Protein AF-T1CLV5-F1 (afdb_monomer_lite)

Foldseek 3Di:
DLVVVCVVVVHDSVVSVQLVVLCVVPNPVSPDDDPPPPDPDPDDPVLLVLLVVVQPDQQPPPDRFDDLVSSCVVVVHDSVVSVVSCVVVVHDRDDPDPPPDDPDPCPVVVVCVVVVCVVDPPPPDDDDDDDDDPPVNPPDDDDDDDDDDD

Organism: NCBI:txid410659

InterPro domains:
  IPR009057 Homedomain-like superfamily [SSF46689] (2-90)

Radius of gyration: 30.86 Å; chains: 1; bounding box: 59×52×76 Å

Sequence (150 aa):
MIRDIASELHTRPNTVIQWRDRYLRNGLKGLYDEPRSGKPKKYPADLKIRIVKLIETDPPAGHAVWNGPLIAHKLGVSDDTIWKILRDEGIQLQRHRSWCVSTDPEFTSKSVDVIGLYMDPPDNAMVISVDEKPWNASSGKTNRLRKNTQ

pLDDT: mean 78.16, std 14.54, range [31.98, 94.38]

Secondary structure (DSSP, 8-state):
-HHHHHHHTTS-HHHHHHHHHHHHHHGGGGGSPP---PPP--S-HHHHHHHHHHHTSPPPTT-SS--HHHHHHHHT--HHHHHHHHHHTT--SS----------TTHHHHHHHHHHHHHSPPTT----------GGG-SS----------

Structure (mmCIF, N/CA/C/O backbone):
data_AF-T1CLV5-F1
#
_entry.id   AF-T1CLV5-F1
#
loop_
_atom_site.group_PDB
_atom_site.id
_atom_site.type_symbol
_atom_site.label_atom_id
_atom_site.label_alt_id
_atom_site.label_comp_id
_atom_site.label_asym_id
_atom_site.label_entity_id
_atom_site.label_seq_id
_atom_site.pdbx_PDB_ins_code
_atom_site.Cartn_x
_atom_site.Cartn_y
_atom_site.Cartn_z
_atom_site.occupancy
_atom_site.B_iso_or_equiv
_atom_site.auth_seq_id
_atom_site.auth_comp_id
_atom_site.auth_asym_id
_atom_site.auth_atom_id
_atom_site.pdbx_PDB_model_num
ATOM 1 N N . MET A 1 1 ? -37.849 26.030 28.171 1.00 80.25 1 MET A N 1
ATOM 2 C CA . MET A 1 1 ? -37.019 26.304 26.976 1.00 80.25 1 MET A CA 1
ATOM 3 C C . MET A 1 1 ? -36.234 25.081 26.492 1.00 80.25 1 MET A C 1
ATOM 5 O O . MET A 1 1 ? -36.581 24.550 25.454 1.00 80.25 1 MET A O 1
ATOM 9 N N . I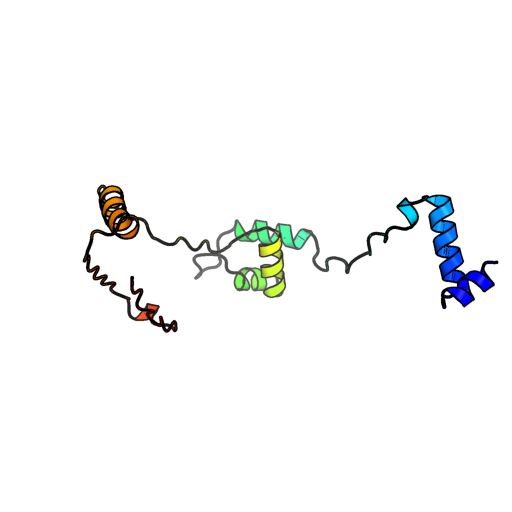LE A 1 2 ? -35.215 24.570 27.211 1.00 86.88 2 ILE A N 1
ATOM 10 C CA . ILE A 1 2 ? -34.419 23.407 26.729 1.00 86.88 2 ILE A CA 1
ATOM 11 C C . ILE A 1 2 ? -35.256 22.120 26.618 1.00 86.88 2 ILE A C 1
ATOM 13 O O . ILE A 1 2 ? -35.089 21.358 25.672 1.00 86.88 2 ILE A O 1
ATOM 17 N N . ARG A 1 3 ? -36.156 21.873 27.581 1.00 87.19 3 ARG A N 1
ATOM 18 C CA . ARG A 1 3 ? -37.058 20.707 27.560 1.00 87.19 3 ARG A CA 1
ATOM 19 C C . ARG A 1 3 ? -38.058 20.765 26.404 1.00 87.19 3 ARG A C 1
ATOM 21 O O . ARG A 1 3 ? -38.329 19.730 25.812 1.00 87.19 3 ARG A O 1
ATOM 28 N N . ASP A 1 4 ? -38.528 21.961 26.063 1.00 91.00 4 ASP A N 1
ATOM 29 C CA . ASP A 1 4 ? -39.491 22.171 24.978 1.00 91.00 4 ASP A CA 1
ATOM 30 C C . ASP A 1 4 ? -38.826 21.897 23.621 1.00 91.00 4 ASP A C 1
ATOM 32 O O . ASP A 1 4 ? -39.327 21.082 22.855 1.00 91.00 4 ASP A O 1
ATOM 36 N N . ILE A 1 5 ? -37.619 22.440 23.398 1.00 88.88 5 ILE A N 1
ATOM 37 C CA . ILE A 1 5 ? -36.793 22.168 22.204 1.00 88.88 5 ILE A CA 1
ATOM 38 C C . ILE A 1 5 ? -36.468 20.672 22.082 1.00 88.88 5 ILE A C 1
ATOM 40 O O . ILE A 1 5 ? -36.496 20.102 20.995 1.00 88.88 5 ILE A O 1
ATOM 44 N N . ALA A 1 6 ? -36.151 20.012 23.200 1.00 90.88 6 ALA A N 1
ATOM 45 C CA . ALA A 1 6 ? -35.871 18.580 23.205 1.00 90.88 6 ALA A CA 1
ATOM 46 C C . ALA A 1 6 ? -37.110 17.744 22.837 1.00 90.88 6 ALA A C 1
ATOM 48 O O . ALA A 1 6 ? -36.981 16.753 22.121 1.00 90.88 6 ALA A O 1
ATOM 49 N N . SER A 1 7 ? -38.294 18.156 23.301 1.00 90.31 7 SER A N 1
ATOM 50 C CA . SER A 1 7 ? -39.567 17.509 22.975 1.00 90.31 7 SER A CA 1
ATOM 51 C C . SER A 1 7 ? -39.949 17.702 21.507 1.00 90.31 7 SER A C 1
ATOM 53 O O . SER A 1 7 ? -40.382 16.745 20.872 1.00 90.31 7 SER A O 1
ATOM 55 N N . GLU A 1 8 ? -39.756 18.907 20.969 1.00 94.38 8 GLU A N 1
ATOM 56 C CA . GLU A 1 8 ? -40.021 19.253 19.566 1.00 94.38 8 GLU A CA 1
ATOM 57 C C . GLU A 1 8 ? -39.095 18.497 18.601 1.00 94.38 8 GLU A C 1
ATOM 59 O O . GLU A 1 8 ? -39.544 17.962 17.593 1.00 94.38 8 GLU A O 1
ATOM 64 N N . LEU A 1 9 ? -37.807 18.381 18.941 1.00 91.00 9 LEU A N 1
ATOM 65 C CA . LEU A 1 9 ? -36.803 17.680 18.131 1.00 91.00 9 LEU A CA 1
ATOM 66 C C . LEU A 1 9 ? -36.697 16.177 18.443 1.00 91.00 9 LEU A C 1
ATOM 68 O O . LEU A 1 9 ? -35.762 15.524 17.978 1.00 91.00 9 LEU A O 1
ATOM 72 N N . HIS A 1 10 ? -37.604 15.634 19.264 1.00 92.12 10 HIS A N 1
ATOM 73 C CA . HIS A 1 10 ? -37.603 14.236 19.715 1.00 92.12 10 HIS A CA 1
ATOM 74 C C . HIS A 1 10 ? -36.226 13.732 20.183 1.00 92.12 10 HIS A C 1
ATOM 76 O O . HIS A 1 10 ? -35.823 12.596 19.924 1.00 92.12 10 HIS A O 1
ATOM 82 N N . THR A 1 11 ? -35.483 14.586 20.884 1.00 91.62 11 THR A N 1
ATOM 83 C CA . THR A 1 11 ? -34.129 14.292 21.354 1.00 91.62 11 THR A CA 1
ATOM 84 C C . THR A 1 11 ? -34.031 14.403 22.868 1.00 91.62 11 THR A C 1
ATOM 86 O O . THR A 1 11 ? -34.958 14.808 23.569 1.00 91.62 11 THR A O 1
ATOM 89 N N . ARG A 1 12 ? -32.881 14.021 23.419 1.00 92.38 12 ARG A N 1
ATOM 90 C CA . ARG A 1 12 ? -32.646 14.112 24.861 1.00 92.38 12 ARG A CA 1
ATOM 91 C C . ARG A 1 12 ? -32.248 15.547 25.227 1.00 92.38 12 ARG A C 1
ATOM 93 O O . ARG A 1 12 ? -31.392 16.118 24.550 1.00 92.38 12 ARG A O 1
ATOM 100 N N . PRO A 1 13 ? -32.745 16.115 26.344 1.00 91.94 13 PRO A N 1
ATOM 101 C CA . PRO A 1 13 ? -32.326 17.443 26.807 1.00 91.94 13 PRO A CA 1
ATOM 102 C C . PRO A 1 13 ? -30.805 17.584 26.947 1.00 91.94 13 PRO A C 1
ATOM 104 O O . PRO A 1 13 ? -30.253 18.643 26.672 1.00 91.94 13 PRO A O 1
ATOM 107 N N . ASN A 1 14 ? -30.119 16.495 27.311 1.00 92.31 14 ASN A N 1
ATOM 108 C CA . ASN A 1 14 ? -28.664 16.470 27.443 1.00 92.31 14 ASN A CA 1
ATOM 109 C C . ASN A 1 14 ? -27.937 16.683 26.102 1.00 92.31 14 ASN A C 1
ATOM 111 O O . ASN A 1 14 ? -26.895 17.327 26.058 1.00 92.31 14 ASN A O 1
ATOM 115 N N . THR A 1 15 ? -28.512 16.196 25.000 1.00 88.81 15 THR A N 1
ATOM 116 C CA . THR A 1 15 ? -27.999 16.433 23.647 1.00 88.81 15 THR A CA 1
ATOM 117 C C . THR A 1 15 ? -28.134 17.913 23.295 1.00 88.81 15 THR A C 1
ATOM 119 O O . THR A 1 15 ? -27.158 18.528 22.882 1.00 88.81 15 THR A O 1
ATOM 122 N N . VAL A 1 16 ? -29.291 18.530 23.557 1.00 91.44 16 VAL A N 1
ATOM 123 C CA . VAL A 1 16 ? -29.501 19.974 23.326 1.00 91.44 16 VAL A CA 1
ATOM 124 C C . VAL A 1 16 ? -28.516 20.825 24.138 1.00 91.44 16 VAL A C 1
ATOM 126 O O . VAL A 1 16 ? -27.948 21.776 23.606 1.00 91.44 16 VAL A O 1
ATOM 129 N N . ILE A 1 17 ? -28.260 20.460 25.400 1.00 92.88 17 ILE A N 1
ATOM 130 C CA . ILE A 1 17 ? -27.255 21.123 26.249 1.00 92.88 17 ILE A CA 1
ATOM 131 C C . ILE A 1 17 ? -25.859 20.988 25.635 1.00 92.88 17 ILE A C 1
ATOM 133 O O . ILE A 1 17 ? -25.169 21.989 25.478 1.00 92.88 17 ILE A O 1
ATOM 137 N N . GLN A 1 18 ? -25.469 19.782 25.215 1.00 89.81 18 GLN A N 1
ATOM 138 C CA . GLN A 1 18 ? -24.168 19.529 24.596 1.00 89.81 18 GLN A CA 1
ATOM 139 C C . GLN A 1 18 ? -23.953 20.363 23.323 1.00 89.81 18 GLN A C 1
ATOM 141 O O . GLN A 1 18 ? -22.888 20.957 23.153 1.00 89.81 18 GLN A O 1
ATOM 146 N N . TRP A 1 19 ? -24.953 20.435 22.440 1.00 91.06 19 TRP A N 1
ATOM 147 C CA . TRP A 1 19 ? -24.885 21.242 21.217 1.00 91.06 19 TRP A CA 1
ATOM 148 C C . TRP A 1 19 ? -24.841 22.740 21.518 1.00 91.06 19 TRP A C 1
ATOM 150 O O . TRP A 1 19 ? -24.046 23.461 20.914 1.00 91.06 19 TRP A O 1
ATOM 160 N N . ARG A 1 20 ? -25.630 23.207 22.493 1.00 91.06 20 ARG A N 1
ATOM 161 C CA . ARG A 1 20 ? -25.604 24.607 22.931 1.00 91.06 20 ARG A CA 1
ATOM 162 C C . ARG A 1 20 ? -24.244 24.983 23.514 1.00 91.06 20 ARG A C 1
ATOM 164 O O . ARG A 1 20 ? -23.697 26.017 23.150 1.00 91.06 20 ARG A O 1
ATOM 171 N N . ASP A 1 21 ? -23.677 24.140 24.370 1.00 91.62 21 ASP A N 1
ATOM 172 C CA . ASP A 1 21 ? -22.373 24.383 24.988 1.00 91.62 21 ASP A CA 1
ATOM 173 C C . ASP A 1 21 ? -21.240 24.341 23.953 1.00 91.62 21 ASP A C 1
ATOM 175 O O . ASP A 1 21 ? -20.326 25.167 24.005 1.00 91.62 21 ASP A O 1
ATOM 179 N N . ARG A 1 22 ? -21.309 23.433 22.968 1.00 91.25 22 ARG A N 1
ATOM 180 C CA . ARG A 1 22 ? -20.375 23.412 21.828 1.00 91.25 22 ARG A CA 1
ATOM 181 C C . ARG A 1 22 ? -20.464 24.684 20.992 1.00 91.25 22 ARG A C 1
ATOM 183 O O . ARG A 1 22 ? -19.426 25.243 20.640 1.00 91.25 22 ARG A O 1
ATOM 190 N N . TYR A 1 23 ? -21.674 25.164 20.714 1.00 91.19 23 TYR A N 1
ATOM 191 C CA . TYR A 1 23 ? -21.884 26.410 19.981 1.00 91.19 23 TYR A CA 1
ATOM 192 C C . TYR A 1 23 ? -21.374 27.629 20.755 1.00 91.19 23 TYR A C 1
ATOM 194 O O . TYR A 1 23 ? -20.688 28.470 20.185 1.00 91.19 23 TYR A O 1
ATOM 202 N N . LEU A 1 24 ? -21.636 27.708 22.062 1.00 93.06 24 LEU A N 1
ATOM 203 C CA . LEU A 1 24 ? -21.163 28.817 22.895 1.00 93.06 24 LEU A CA 1
ATOM 204 C C . LEU A 1 24 ? -19.631 28.879 22.979 1.00 93.06 24 LEU A C 1
ATOM 206 O O . LEU A 1 24 ? -19.075 29.970 23.048 1.00 93.06 24 LEU A O 1
ATOM 210 N N . ARG A 1 25 ? -18.946 27.728 22.959 1.00 91.00 25 ARG A N 1
ATOM 211 C CA . ARG A 1 25 ? -17.475 27.671 23.013 1.00 91.00 25 ARG A CA 1
ATOM 212 C C . ARG A 1 25 ? -16.809 27.912 21.659 1.00 91.00 25 ARG A C 1
ATOM 214 O O . ARG A 1 25 ? -15.826 28.639 21.593 1.00 91.00 25 ARG A O 1
ATOM 221 N N . ASN A 1 26 ? -17.323 27.294 20.595 1.00 89.69 26 ASN A N 1
ATOM 222 C CA . ASN A 1 26 ? -16.624 27.194 19.307 1.00 89.69 26 ASN A CA 1
ATOM 223 C C . ASN A 1 26 ? -17.373 27.883 18.147 1.00 89.69 26 ASN A C 1
ATOM 225 O O . ASN A 1 26 ? -16.921 27.829 16.999 1.00 89.69 26 ASN A O 1
ATOM 229 N N . GLY A 1 27 ? -18.526 28.505 18.409 1.00 89.62 27 GLY A N 1
ATOM 230 C CA . GLY A 1 27 ? -19.397 29.089 17.391 1.00 89.62 27 GLY A CA 1
ATOM 231 C C . GLY A 1 27 ? -19.843 28.053 16.359 1.00 89.62 27 GLY A C 1
ATOM 232 O O . GLY A 1 27 ? -20.040 26.878 16.673 1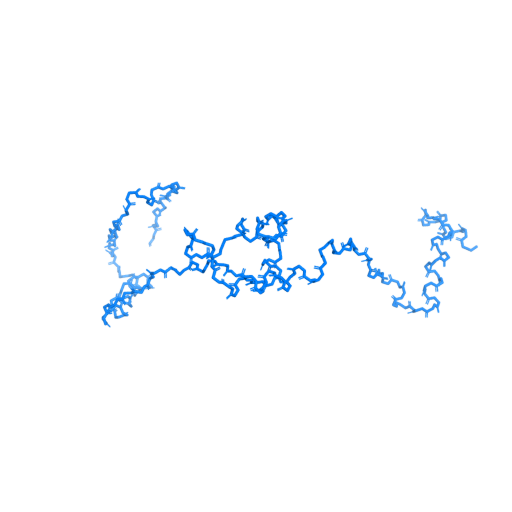.00 89.62 27 GLY A O 1
ATOM 233 N N . LEU A 1 28 ? -19.930 28.470 15.092 1.00 88.69 28 LEU A N 1
ATOM 234 C CA . LEU A 1 28 ? -20.283 27.588 13.972 1.00 88.69 28 LEU A CA 1
ATOM 235 C C . LEU A 1 28 ? -19.348 26.375 13.830 1.00 88.69 28 LEU A C 1
ATOM 237 O O . LEU A 1 28 ? -19.789 25.319 13.384 1.00 88.69 28 LEU A O 1
ATOM 241 N N . LYS A 1 29 ? -18.077 26.479 14.253 1.00 84.12 29 LYS A N 1
ATOM 242 C CA . LYS A 1 29 ? -17.132 25.350 14.198 1.00 84.12 29 LYS A CA 1
ATOM 243 C C . LYS A 1 29 ? -17.553 24.194 15.108 1.00 84.12 29 LYS A C 1
ATOM 245 O O . LYS A 1 29 ? -17.277 23.045 14.789 1.00 84.12 29 LYS A O 1
ATOM 250 N N . GLY A 1 30 ? -18.242 24.492 16.211 1.00 84.31 30 GLY A N 1
ATOM 251 C CA . GLY A 1 30 ? -18.737 23.496 17.162 1.00 84.31 30 GLY A CA 1
ATOM 252 C C . GLY A 1 30 ? -19.937 22.689 16.671 1.00 84.31 30 GLY A C 1
ATOM 253 O O . GLY A 1 30 ? -20.298 21.717 17.333 1.00 84.31 30 GLY A O 1
ATOM 254 N N . LEU A 1 31 ? -20.549 23.079 15.542 1.00 86.38 31 LEU A N 1
ATOM 255 C CA . LEU A 1 31 ? -21.609 22.293 14.914 1.00 86.38 31 LEU A CA 1
ATOM 256 C C . LEU A 1 31 ? -21.089 21.220 13.950 1.00 86.38 31 LEU A C 1
ATOM 258 O O . LEU A 1 31 ? -21.848 20.328 13.577 1.00 86.38 31 LEU A O 1
ATOM 262 N N . TYR A 1 32 ? -19.826 21.299 13.528 1.00 86.62 32 TYR A N 1
ATOM 263 C CA . TYR A 1 32 ? -19.245 20.259 12.688 1.00 86.62 32 TYR A CA 1
ATOM 264 C C . TYR A 1 32 ? -18.919 19.023 13.519 1.00 86.62 32 TYR A C 1
ATOM 266 O O . TYR A 1 32 ? -18.590 19.111 14.704 1.00 86.62 32 TYR A O 1
ATOM 274 N N . ASP A 1 33 ? -19.001 17.863 12.873 1.00 80.81 33 ASP A N 1
ATOM 275 C CA . ASP A 1 33 ? -18.637 16.602 13.500 1.00 80.81 33 ASP A CA 1
ATOM 276 C C . ASP A 1 33 ? -17.146 16.631 13.864 1.00 80.81 33 ASP A C 1
ATOM 278 O O . ASP A 1 33 ? -16.277 16.852 13.017 1.00 80.81 33 ASP A O 1
ATOM 282 N N . GLU A 1 34 ? -16.849 16.423 15.147 1.00 75.81 34 GLU A N 1
ATOM 283 C CA . GLU A 1 34 ? -15.472 16.281 15.606 1.00 75.81 34 GLU A CA 1
ATOM 284 C C . GLU A 1 34 ? -14.840 15.042 14.955 1.00 75.81 34 GLU A C 1
ATOM 286 O O . GLU A 1 34 ? -15.533 14.040 14.722 1.00 75.81 34 GLU A O 1
ATOM 291 N N . PRO A 1 35 ? -13.523 15.071 14.673 1.00 73.75 35 PRO A N 1
ATOM 292 C CA . PRO A 1 35 ? -12.829 13.920 14.123 1.00 73.75 35 PRO A CA 1
ATOM 293 C C . PRO A 1 35 ? -13.039 12.724 15.051 1.00 73.75 35 PRO A C 1
ATOM 295 O O . PRO A 1 35 ? -12.557 12.684 16.184 1.00 73.75 35 PRO A O 1
ATOM 298 N N . ARG A 1 36 ? -13.801 11.740 14.568 1.00 78.12 36 ARG A N 1
ATOM 299 C CA . ARG A 1 36 ? -14.060 10.514 15.315 1.00 78.12 36 ARG A CA 1
ATOM 300 C C . ARG A 1 36 ? -12.729 9.801 15.484 1.00 78.12 36 ARG A C 1
ATOM 302 O O . ARG A 1 36 ? -12.048 9.529 14.496 1.00 78.12 36 ARG A O 1
ATOM 309 N N . SER A 1 37 ? -12.371 9.489 16.727 1.00 68.38 37 SER A N 1
ATOM 310 C CA . SER A 1 37 ? -11.228 8.623 17.003 1.00 68.38 37 SER A CA 1
ATOM 311 C C . SER A 1 37 ? -11.528 7.258 16.386 1.00 68.38 37 SER A C 1
ATOM 313 O O . SER A 1 37 ? -12.324 6.475 16.906 1.00 68.38 37 SER A O 1
ATOM 315 N N . GLY A 1 38 ? -10.994 7.027 15.187 1.00 75.50 38 GLY A N 1
ATOM 316 C CA . GLY A 1 38 ? -11.121 5.756 14.495 1.00 75.50 38 GLY A CA 1
ATOM 317 C C . GLY A 1 38 ? -10.448 4.643 15.295 1.00 75.50 38 GLY A C 1
ATOM 318 O O . GLY A 1 38 ? -9.698 4.887 16.241 1.00 75.50 38 GLY A O 1
ATOM 319 N N . LYS A 1 39 ? -10.685 3.390 14.898 1.00 65.69 39 LYS A N 1
ATOM 320 C CA . LYS A 1 39 ? -10.013 2.241 15.514 1.00 65.69 39 LYS A CA 1
ATOM 321 C C . LYS A 1 39 ? -8.491 2.463 15.463 1.00 65.69 39 LYS A C 1
ATOM 323 O O . LYS A 1 39 ? -7.967 2.634 14.358 1.00 65.69 39 LYS A O 1
ATOM 328 N N . PRO A 1 40 ? -7.780 2.449 16.606 1.00 66.19 40 PRO A N 1
ATOM 329 C CA . PRO A 1 40 ? -6.344 2.689 16.617 1.00 66.19 40 PRO A CA 1
ATOM 330 C C . PRO A 1 40 ? -5.648 1.672 15.711 1.00 66.19 40 PRO A C 1
ATOM 332 O O . PRO A 1 40 ? -6.031 0.494 15.671 1.00 66.19 40 PRO A O 1
ATOM 335 N N . LYS A 1 41 ? -4.645 2.125 14.946 1.00 63.59 41 LYS A N 1
ATOM 336 C CA . LYS A 1 41 ? -3.836 1.229 14.112 1.00 63.59 41 LYS A CA 1
ATOM 337 C C . LYS A 1 41 ? -3.230 0.166 15.030 1.00 63.59 41 LYS A C 1
ATOM 339 O O . LYS A 1 41 ? -2.452 0.480 15.919 1.00 63.59 41 LYS A O 1
ATOM 344 N N . LYS A 1 42 ? -3.623 -1.094 14.818 1.00 64.31 42 LYS A N 1
ATOM 345 C CA . LYS A 1 42 ? -3.184 -2.241 15.630 1.00 64.31 42 LYS A CA 1
ATOM 346 C C . LYS A 1 42 ? -1.704 -2.581 15.457 1.00 64.31 42 LYS A C 1
ATOM 348 O O . LYS A 1 42 ? -1.178 -3.355 16.246 1.00 64.31 42 LYS A O 1
ATOM 353 N N . TYR A 1 43 ? -1.060 -2.064 14.415 1.00 67.00 43 TYR A N 1
ATOM 354 C CA . TYR A 1 43 ? 0.296 -2.456 14.072 1.00 67.00 43 TYR A CA 1
ATOM 355 C C . TYR A 1 43 ? 1.285 -1.437 14.618 1.00 67.00 43 TYR A C 1
ATOM 357 O O . TYR A 1 43 ? 1.128 -0.241 14.347 1.00 67.00 43 TYR A O 1
ATOM 365 N N . PRO A 1 44 ? 2.279 -1.893 15.389 1.00 69.44 44 PRO A N 1
ATOM 366 C CA . PRO A 1 44 ? 3.261 -1.002 15.966 1.00 69.44 44 PRO A CA 1
ATOM 367 C C . PRO A 1 44 ? 4.112 -0.399 14.836 1.00 69.44 44 PRO A C 1
ATOM 369 O O . PRO A 1 44 ? 4.363 -1.029 13.804 1.00 69.44 44 PRO A O 1
ATOM 372 N N . ALA A 1 45 ? 4.470 0.879 14.979 1.00 69.62 45 ALA A N 1
ATOM 373 C CA . ALA A 1 45 ? 5.153 1.643 13.931 1.00 69.62 45 ALA A CA 1
ATOM 374 C C . ALA A 1 45 ? 6.512 1.029 13.537 1.00 69.62 45 ALA A C 1
ATOM 376 O O . ALA A 1 45 ? 6.980 1.209 12.413 1.00 69.62 45 ALA A O 1
ATOM 377 N N . ASP A 1 46 ? 7.112 0.256 14.440 1.00 82.25 46 ASP A N 1
ATOM 378 C CA . ASP A 1 46 ? 8.361 -0.468 14.234 1.00 82.25 46 ASP A CA 1
ATOM 379 C C . ASP A 1 46 ? 8.236 -1.601 13.203 1.00 82.25 46 ASP A C 1
ATOM 381 O O . ASP A 1 46 ? 9.206 -1.901 12.510 1.00 82.25 46 ASP A O 1
ATOM 385 N N . LEU A 1 47 ? 7.052 -2.200 13.045 1.00 82.56 47 LEU A N 1
ATOM 386 C CA . LEU A 1 47 ? 6.817 -3.306 12.116 1.00 82.56 47 LEU A CA 1
ATOM 387 C C . LEU A 1 47 ? 7.069 -2.867 10.669 1.00 82.56 47 LEU A C 1
ATOM 389 O O . LEU A 1 47 ? 7.673 -3.603 9.893 1.00 82.56 47 LEU A O 1
ATOM 393 N N . LYS A 1 48 ? 6.704 -1.626 10.333 1.00 82.31 48 LYS A N 1
ATOM 394 C CA . LYS A 1 48 ? 6.996 -1.029 9.024 1.00 82.31 48 LYS A CA 1
ATOM 395 C C . LYS A 1 48 ? 8.496 -0.946 8.760 1.00 82.31 48 LYS A C 1
ATOM 397 O O . LYS A 1 48 ? 8.966 -1.399 7.722 1.00 82.31 48 LYS A O 1
ATOM 402 N N . ILE A 1 49 ? 9.247 -0.419 9.728 1.00 85.56 49 ILE A N 1
ATOM 403 C CA . ILE A 1 49 ? 10.705 -0.268 9.633 1.00 85.56 49 ILE A CA 1
ATOM 404 C C . ILE A 1 49 ? 11.367 -1.641 9.476 1.00 85.56 49 ILE A C 1
ATOM 406 O O . ILE A 1 49 ? 12.294 -1.792 8.683 1.00 85.56 49 ILE A O 1
ATOM 410 N N . ARG A 1 50 ? 10.874 -2.659 10.193 1.00 87.44 50 ARG A N 1
ATOM 411 C CA . ARG A 1 50 ? 11.361 -4.040 10.066 1.00 87.44 50 ARG A CA 1
ATOM 412 C C . ARG A 1 50 ? 11.093 -4.623 8.679 1.00 87.44 50 ARG A C 1
ATOM 414 O O . ARG A 1 50 ? 11.983 -5.273 8.146 1.00 87.44 50 ARG A O 1
ATOM 421 N N . ILE A 1 51 ? 9.916 -4.382 8.092 1.00 87.62 51 ILE A N 1
ATOM 422 C CA . ILE A 1 51 ? 9.594 -4.835 6.728 1.00 87.62 51 ILE A CA 1
ATOM 423 C C . ILE A 1 51 ? 10.542 -4.194 5.713 1.00 87.62 51 ILE A C 1
ATOM 425 O O . ILE A 1 51 ? 11.129 -4.913 4.912 1.00 87.62 51 ILE A O 1
ATOM 429 N N . VAL A 1 52 ? 10.724 -2.871 5.765 1.00 85.31 52 VAL A N 1
ATOM 430 C CA . VAL A 1 52 ? 11.601 -2.155 4.821 1.00 85.31 52 VAL A CA 1
ATOM 431 C C . VAL A 1 52 ? 13.041 -2.657 4.929 1.00 85.31 52 VAL A C 1
ATOM 433 O O . VAL A 1 52 ? 13.607 -3.081 3.927 1.00 85.31 52 VAL A O 1
ATOM 436 N N . LYS A 1 53 ? 13.588 -2.737 6.151 1.00 87.56 53 LYS A N 1
ATOM 437 C CA . LYS A 1 53 ? 14.930 -3.298 6.383 1.00 87.56 53 LYS A CA 1
ATOM 438 C C . LYS A 1 53 ? 15.063 -4.737 5.894 1.00 87.56 53 LYS A C 1
ATOM 440 O O . LYS A 1 53 ? 16.136 -5.137 5.464 1.00 87.56 53 LYS A O 1
ATOM 445 N N . LEU A 1 54 ? 13.998 -5.533 5.992 1.00 88.88 54 LEU A N 1
ATOM 446 C CA . LEU A 1 54 ? 14.039 -6.922 5.556 1.00 88.88 54 LEU A CA 1
ATOM 447 C C . LEU A 1 54 ? 14.072 -7.038 4.029 1.00 88.88 54 LEU A C 1
ATOM 449 O O . LEU A 1 54 ? 14.813 -7.866 3.509 1.00 88.88 54 LEU A O 1
ATOM 453 N N . ILE A 1 55 ? 13.312 -6.203 3.320 1.00 86.62 55 ILE A N 1
ATOM 454 C CA . ILE A 1 55 ? 13.276 -6.199 1.850 1.00 86.62 55 ILE A CA 1
ATOM 455 C C . ILE A 1 55 ? 14.632 -5.781 1.258 1.00 86.62 55 ILE A C 1
ATOM 457 O O . ILE A 1 55 ? 14.977 -6.242 0.175 1.00 86.62 55 ILE A O 1
ATOM 461 N N . GLU A 1 56 ? 15.410 -4.962 1.971 1.00 85.00 56 GLU A N 1
ATOM 462 C CA . GLU A 1 56 ? 16.773 -4.570 1.578 1.00 85.00 56 GLU A CA 1
ATOM 463 C C . GLU A 1 56 ? 17.818 -5.689 1.741 1.00 85.00 56 GLU A C 1
ATOM 465 O O . GLU A 1 56 ? 18.905 -5.593 1.178 1.00 85.00 56 GLU A O 1
ATOM 470 N N . THR A 1 57 ? 17.519 -6.749 2.501 1.00 86.31 57 THR A N 1
ATOM 471 C CA . THR A 1 57 ? 18.431 -7.897 2.669 1.00 86.31 57 THR A CA 1
ATOM 472 C C . THR A 1 57 ? 18.213 -8.972 1.612 1.00 86.31 57 THR A C 1
ATOM 474 O O . THR A 1 57 ? 17.148 -9.037 1.001 1.00 86.31 57 THR A O 1
ATOM 477 N N . ASP A 1 58 ? 19.183 -9.870 1.437 1.00 83.31 58 ASP A N 1
ATOM 478 C CA . ASP A 1 58 ? 19.024 -10.988 0.509 1.00 83.31 58 ASP A CA 1
ATOM 479 C C . ASP A 1 58 ? 17.909 -11.962 0.946 1.00 83.31 58 ASP A C 1
ATOM 481 O O . ASP A 1 58 ? 17.767 -12.279 2.140 1.00 83.31 58 ASP A O 1
ATOM 485 N N . PRO A 1 59 ? 17.100 -12.454 -0.013 1.00 83.75 59 PRO A N 1
ATOM 486 C CA . PRO A 1 59 ? 16.090 -13.467 0.249 1.00 83.75 59 PRO A CA 1
ATOM 487 C C . PRO A 1 59 ? 16.730 -14.790 0.717 1.00 83.75 59 PRO A C 1
ATOM 489 O O . PRO A 1 59 ? 17.880 -15.092 0.395 1.00 83.75 59 PRO A O 1
ATOM 492 N N . PRO A 1 60 ? 16.003 -15.605 1.503 1.00 83.56 60 PRO A N 1
ATOM 493 C CA . PRO A 1 60 ? 16.510 -16.883 1.992 1.00 83.56 60 PRO A CA 1
ATOM 494 C C . PRO A 1 60 ? 16.809 -17.852 0.839 1.00 83.56 60 PRO A C 1
ATOM 496 O O . PRO A 1 60 ? 16.182 -17.789 -0.221 1.00 83.56 60 PRO A O 1
ATOM 499 N N . ALA A 1 61 ? 17.738 -18.785 1.075 1.00 79.81 61 ALA A N 1
ATOM 500 C CA . ALA A 1 61 ? 18.181 -19.759 0.079 1.00 79.81 61 ALA A CA 1
ATOM 501 C C . ALA A 1 61 ? 16.998 -20.453 -0.627 1.00 79.81 61 ALA A C 1
ATOM 503 O O . ALA A 1 61 ? 16.032 -20.877 0.011 1.00 79.81 61 ALA A O 1
ATOM 504 N N . GLY A 1 62 ? 17.073 -20.542 -1.958 1.00 82.69 62 GLY A N 1
ATOM 505 C CA . GLY A 1 62 ? 16.016 -21.105 -2.805 1.00 82.69 62 GLY A CA 1
ATOM 506 C C . GLY A 1 62 ? 14.978 -20.096 -3.312 1.00 82.69 62 GLY A C 1
ATOM 507 O O . GLY A 1 62 ? 14.106 -20.480 -4.086 1.00 82.69 62 GLY A O 1
ATOM 508 N N . HIS A 1 63 ? 15.076 -18.816 -2.936 1.00 80.88 63 HIS A N 1
ATOM 509 C CA . HIS A 1 63 ? 14.201 -17.756 -3.439 1.00 80.88 63 HIS A CA 1
ATOM 510 C C . HIS A 1 63 ? 15.011 -16.650 -4.116 1.00 80.88 63 HIS A C 1
ATOM 512 O O . HIS A 1 63 ? 15.976 -16.153 -3.551 1.00 80.88 63 HIS A O 1
ATOM 518 N N . ALA A 1 64 ? 14.598 -16.242 -5.319 1.00 81.44 64 ALA A N 1
ATOM 519 C CA . ALA A 1 64 ? 15.257 -15.162 -6.059 1.00 81.44 64 ALA A CA 1
ATOM 520 C C . ALA A 1 64 ? 14.847 -13.757 -5.576 1.00 81.44 64 ALA A C 1
ATOM 522 O O . ALA A 1 64 ? 15.575 -12.796 -5.794 1.00 81.44 64 ALA A O 1
ATOM 523 N N . VAL A 1 65 ? 13.674 -13.629 -4.943 1.00 83.94 65 VAL A N 1
ATOM 524 C CA . VAL A 1 65 ? 13.091 -12.357 -4.488 1.00 83.94 65 VAL A CA 1
ATOM 525 C C . VAL A 1 65 ? 12.240 -12.554 -3.233 1.00 83.94 65 VAL A C 1
ATOM 527 O O . VAL A 1 65 ? 11.728 -13.647 -2.975 1.00 83.94 65 VAL A O 1
ATOM 530 N N . TRP A 1 66 ? 12.049 -11.476 -2.470 1.00 87.19 66 TRP A N 1
ATOM 531 C CA . TRP A 1 66 ? 11.092 -11.443 -1.366 1.00 87.19 66 TRP A CA 1
ATOM 532 C C . TRP A 1 66 ? 9.648 -11.493 -1.867 1.00 87.19 66 TRP A C 1
ATOM 534 O O . TRP A 1 66 ? 9.249 -10.724 -2.737 1.00 87.19 66 TRP A O 1
ATOM 544 N N . ASN A 1 67 ? 8.839 -12.341 -1.234 1.00 87.50 67 ASN A N 1
ATOM 545 C CA . ASN A 1 67 ? 7.393 -12.415 -1.439 1.00 87.50 67 ASN A CA 1
ATOM 546 C C . ASN A 1 67 ? 6.664 -12.120 -0.122 1.00 87.50 67 ASN A C 1
ATOM 548 O O . ASN A 1 67 ? 7.218 -12.336 0.956 1.00 87.50 67 ASN A O 1
ATOM 552 N N . GLY A 1 68 ? 5.401 -11.690 -0.197 1.00 87.00 68 GLY A N 1
ATOM 553 C CA . GLY A 1 68 ? 4.578 -11.387 0.985 1.00 87.00 68 GLY A CA 1
ATOM 554 C C . GLY A 1 68 ? 4.589 -12.490 2.060 1.00 87.00 68 GLY A C 1
ATOM 555 O O . GLY A 1 68 ? 4.935 -12.186 3.201 1.00 87.00 68 GLY A O 1
ATOM 556 N N . PRO A 1 69 ? 4.329 -13.768 1.711 1.00 88.00 69 PRO A N 1
ATOM 557 C CA . PRO A 1 69 ? 4.354 -14.876 2.675 1.00 88.00 69 PRO A CA 1
ATOM 558 C C . PRO A 1 69 ? 5.735 -15.143 3.300 1.00 88.00 69 PRO A C 1
ATOM 560 O O . PRO A 1 69 ? 5.833 -15.533 4.460 1.00 88.00 69 PRO A O 1
ATOM 563 N N . LEU A 1 70 ? 6.829 -14.897 2.569 1.00 88.94 70 LEU A N 1
ATOM 564 C CA . LEU A 1 70 ? 8.193 -15.066 3.098 1.00 88.94 70 LEU A CA 1
ATOM 565 C C . LEU A 1 70 ? 8.512 -14.022 4.167 1.00 88.94 70 LEU A C 1
ATOM 567 O O . LEU A 1 70 ? 9.087 -14.343 5.208 1.00 88.94 70 LEU A O 1
ATOM 571 N N . ILE A 1 71 ? 8.126 -12.771 3.913 1.00 89.50 71 ILE A N 1
ATOM 572 C CA . ILE A 1 71 ? 8.277 -11.668 4.868 1.00 89.50 71 ILE A CA 1
ATOM 573 C C . ILE A 1 71 ? 7.399 -11.946 6.099 1.00 89.50 71 ILE A C 1
ATOM 575 O O . ILE A 1 71 ? 7.855 -11.780 7.230 1.00 89.50 71 ILE A O 1
ATOM 579 N N . ALA A 1 72 ? 6.172 -12.430 5.884 1.00 90.44 72 ALA A N 1
ATOM 580 C CA . ALA A 1 72 ? 5.230 -12.803 6.935 1.00 90.44 72 ALA A CA 1
ATOM 581 C C . ALA A 1 72 ? 5.802 -13.884 7.864 1.00 90.44 72 ALA A C 1
ATOM 583 O O . ALA A 1 72 ? 5.876 -13.682 9.078 1.00 90.44 72 ALA A O 1
ATOM 584 N N . HIS A 1 73 ? 6.310 -14.978 7.288 1.00 89.06 73 HIS A N 1
ATOM 585 C CA . HIS A 1 73 ? 6.931 -16.073 8.031 1.00 89.06 73 HIS A CA 1
ATOM 586 C C . HIS A 1 73 ? 8.168 -15.616 8.814 1.00 89.06 73 HIS A C 1
ATOM 588 O O . HIS A 1 73 ? 8.349 -15.991 9.970 1.00 89.06 73 HIS A O 1
ATOM 594 N N . LYS A 1 74 ? 9.015 -14.766 8.218 1.00 88.19 74 LYS A N 1
ATOM 595 C CA . LYS A 1 74 ? 10.246 -14.292 8.869 1.00 88.19 74 LYS A CA 1
ATOM 596 C C . LYS A 1 74 ? 9.989 -13.292 10.001 1.00 88.19 74 LYS A C 1
ATOM 598 O O . LYS A 1 74 ? 10.783 -13.228 10.934 1.00 88.19 74 LYS A O 1
ATOM 603 N N . LEU A 1 75 ? 8.900 -12.524 9.934 1.00 87.19 75 LEU A N 1
ATOM 604 C CA . LEU A 1 75 ? 8.518 -11.556 10.970 1.00 87.19 75 LEU A CA 1
ATOM 605 C C . LEU A 1 75 ? 7.482 -12.096 11.970 1.00 87.19 75 LEU A C 1
ATOM 607 O O . LEU A 1 75 ? 7.217 -11.426 12.967 1.00 87.19 75 LEU A O 1
ATOM 611 N N . GLY A 1 76 ? 6.899 -13.274 11.727 1.00 87.06 76 GLY A N 1
ATOM 612 C CA . GLY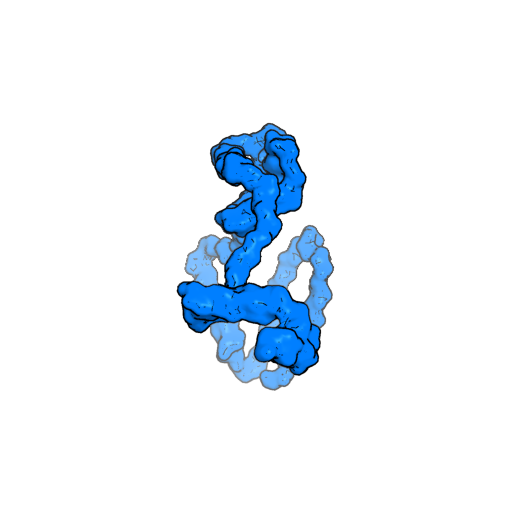 A 1 76 ? 5.852 -13.858 12.573 1.00 87.06 76 GLY A CA 1
ATOM 613 C C . GLY A 1 76 ? 4.526 -13.091 1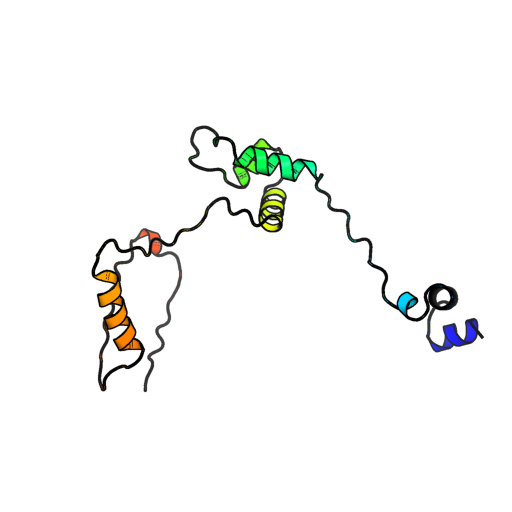2.514 1.00 87.06 76 GLY A C 1
ATOM 614 O O . GLY A 1 76 ? 3.820 -12.986 13.516 1.00 87.06 76 GLY A O 1
ATOM 615 N N . VAL A 1 77 ? 4.202 -12.505 11.360 1.00 87.44 77 VAL A N 1
ATOM 616 C CA . VAL A 1 77 ? 3.022 -11.648 11.154 1.00 87.44 77 VAL A CA 1
ATOM 617 C C . VAL A 1 77 ? 2.114 -12.286 10.105 1.00 87.44 77 VAL A C 1
ATOM 619 O O . VAL A 1 77 ? 2.591 -13.034 9.264 1.00 87.44 77 VAL A O 1
ATOM 622 N N . SER A 1 78 ? 0.809 -11.993 10.119 1.00 89.38 78 SER A N 1
ATOM 623 C CA . SER A 1 78 ? -0.089 -12.478 9.067 1.00 89.38 78 SER A CA 1
ATOM 624 C C . SER A 1 78 ? 0.207 -11.853 7.700 1.00 89.38 78 SER A C 1
ATOM 626 O O . SER A 1 78 ? 0.468 -10.650 7.593 1.00 89.38 78 SER A O 1
ATOM 628 N N . ASP A 1 79 ? 0.064 -12.650 6.643 1.00 89.19 79 ASP A N 1
ATOM 629 C CA . ASP A 1 79 ? 0.232 -12.228 5.250 1.00 89.19 79 ASP A CA 1
ATOM 630 C C . ASP A 1 79 ? -0.628 -11.006 4.907 1.00 89.19 79 ASP A C 1
ATOM 632 O O . ASP A 1 79 ? -0.144 -10.056 4.297 1.00 89.19 79 ASP A O 1
ATOM 636 N N . A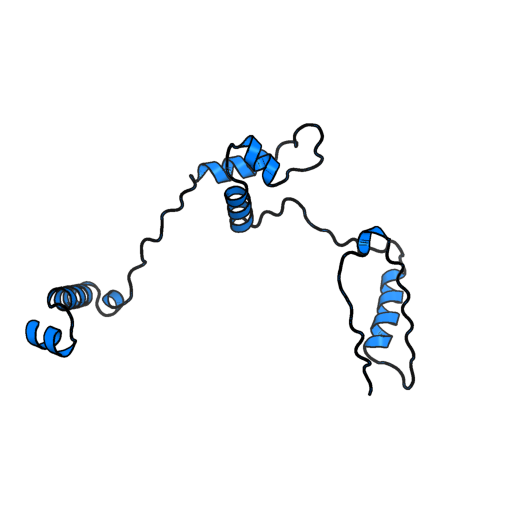SP A 1 80 ? -1.892 -10.984 5.345 1.00 88.75 80 ASP A N 1
ATOM 637 C CA . ASP A 1 80 ? -2.805 -9.860 5.087 1.00 88.75 80 ASP A CA 1
ATOM 638 C C . ASP A 1 80 ? -2.279 -8.542 5.675 1.00 88.75 80 ASP A C 1
ATOM 640 O O . ASP A 1 80 ? -2.347 -7.491 5.036 1.00 88.75 80 ASP A O 1
ATOM 644 N N . THR A 1 81 ? -1.670 -8.604 6.863 1.00 88.12 81 THR A N 1
ATOM 645 C CA . THR A 1 81 ? -1.047 -7.435 7.495 1.00 88.12 81 THR A CA 1
ATOM 646 C C . THR A 1 81 ? 0.122 -6.929 6.658 1.00 88.12 81 THR A C 1
ATOM 648 O O . THR A 1 81 ? 0.251 -5.723 6.450 1.00 88.12 81 THR A O 1
ATOM 651 N N . ILE A 1 82 ? 0.952 -7.839 6.148 1.00 89.69 82 ILE A N 1
ATOM 652 C CA . ILE A 1 82 ? 2.105 -7.509 5.305 1.00 89.69 82 ILE A CA 1
ATOM 653 C C . ILE A 1 82 ? 1.616 -6.851 4.012 1.00 89.69 82 ILE A C 1
ATOM 655 O O . ILE A 1 82 ? 2.046 -5.747 3.687 1.00 89.69 82 ILE A O 1
ATOM 659 N N . TRP A 1 83 ? 0.648 -7.458 3.322 1.00 88.88 83 TRP A N 1
ATOM 660 C CA . TRP A 1 83 ? 0.063 -6.901 2.098 1.00 88.88 83 TRP A CA 1
ATOM 661 C C . TRP A 1 83 ? -0.636 -5.564 2.320 1.00 88.88 83 TRP A C 1
ATOM 663 O O . TRP A 1 83 ? -0.647 -4.713 1.431 1.00 88.88 83 TRP A O 1
ATOM 673 N N . LYS A 1 84 ? -1.252 -5.362 3.485 1.00 87.56 84 LYS A N 1
ATOM 674 C CA . LYS A 1 84 ? -1.849 -4.079 3.850 1.00 87.56 84 LYS A CA 1
ATOM 675 C C . LYS A 1 84 ? -0.782 -3.005 4.039 1.00 87.56 84 LYS A C 1
ATOM 677 O O . LYS A 1 84 ? -0.925 -1.924 3.485 1.00 87.56 84 LYS A O 1
ATOM 682 N N . ILE A 1 85 ? 0.297 -3.311 4.758 1.00 87.50 85 ILE A N 1
ATOM 683 C CA . ILE A 1 85 ? 1.395 -2.362 4.981 1.00 87.50 85 ILE A CA 1
ATOM 684 C C . ILE A 1 85 ? 2.110 -2.030 3.671 1.00 87.50 85 ILE A C 1
ATOM 686 O O . ILE A 1 85 ? 2.347 -0.860 3.399 1.00 87.50 85 ILE A O 1
ATOM 690 N N . LEU A 1 86 ? 2.397 -3.026 2.832 1.00 87.94 86 LEU A N 1
ATOM 691 C CA . LEU A 1 86 ? 3.022 -2.799 1.527 1.00 87.94 86 LEU A CA 1
ATOM 692 C C . LEU A 1 86 ? 2.158 -1.906 0.626 1.00 87.94 86 LEU A C 1
ATOM 694 O O . LEU A 1 86 ? 2.693 -1.032 -0.047 1.00 87.94 86 LEU A O 1
ATOM 698 N N . ARG A 1 87 ? 0.827 -2.077 0.652 1.00 87.06 87 ARG A N 1
ATOM 699 C CA . ARG A 1 87 ? -0.111 -1.198 -0.067 1.00 87.06 87 ARG A CA 1
ATOM 700 C C . ARG A 1 87 ? -0.142 0.219 0.498 1.00 87.06 87 ARG A C 1
ATOM 702 O O . ARG A 1 87 ? -0.120 1.158 -0.289 1.00 87.06 87 ARG A O 1
ATOM 709 N N . ASP A 1 88 ? -0.167 0.366 1.822 1.00 85.31 88 ASP A N 1
ATOM 710 C CA . ASP A 1 88 ? -0.138 1.676 2.487 1.00 85.31 88 ASP A CA 1
ATOM 711 C C . ASP A 1 88 ? 1.152 2.457 2.155 1.00 85.31 88 ASP A C 1
ATOM 713 O O . ASP A 1 88 ? 1.109 3.679 2.053 1.00 85.31 88 ASP A O 1
ATOM 717 N N . GLU A 1 89 ? 2.282 1.764 1.971 1.00 84.00 89 GLU A N 1
ATOM 718 C CA . GLU A 1 89 ? 3.581 2.357 1.601 1.00 84.00 89 GLU A CA 1
ATOM 719 C C . GLU A 1 89 ? 3.813 2.426 0.076 1.00 84.00 89 GLU A C 1
ATOM 721 O O . GLU A 1 89 ? 4.824 2.955 -0.377 1.00 84.00 89 GLU A O 1
ATOM 726 N N . GLY A 1 90 ? 2.907 1.875 -0.740 1.00 84.44 90 GLY A N 1
ATOM 727 C CA . GLY A 1 90 ? 3.059 1.826 -2.199 1.00 84.44 90 GLY A CA 1
ATOM 728 C C . GLY A 1 90 ? 4.202 0.926 -2.699 1.00 84.44 90 GLY A C 1
ATOM 729 O O . GLY A 1 90 ? 4.638 1.064 -3.842 1.00 84.44 90 GLY A O 1
ATOM 730 N N . ILE A 1 91 ? 4.692 -0.003 -1.874 1.00 86.38 91 ILE A N 1
ATOM 731 C CA . ILE A 1 91 ? 5.811 -0.892 -2.210 1.00 86.38 91 ILE A CA 1
ATOM 732 C C . ILE A 1 91 ? 5.298 -2.096 -3.007 1.00 86.38 91 ILE A C 1
ATOM 734 O O . ILE A 1 91 ? 4.469 -2.877 -2.536 1.00 86.38 91 ILE A O 1
ATOM 738 N N . GLN A 1 92 ? 5.842 -2.287 -4.209 1.00 82.50 92 GLN A N 1
ATOM 739 C CA . GLN A 1 92 ? 5.586 -3.454 -5.053 1.00 82.50 92 GLN A CA 1
ATOM 740 C C . GLN A 1 92 ? 6.801 -4.387 -5.030 1.00 82.50 92 GLN A C 1
ATOM 742 O O . GLN A 1 92 ? 7.843 -4.053 -5.586 1.00 82.50 92 GLN A O 1
ATOM 747 N N . LEU A 1 93 ? 6.661 -5.567 -4.414 1.00 82.19 93 LEU A N 1
ATOM 748 C CA . LEU A 1 93 ? 7.740 -6.568 -4.333 1.00 82.19 93 LEU A CA 1
ATOM 749 C C . LEU A 1 93 ? 8.097 -7.168 -5.697 1.00 82.19 93 LEU A C 1
ATOM 751 O O . LEU A 1 93 ? 9.253 -7.472 -5.969 1.00 82.19 93 LEU A O 1
ATOM 755 N N . GLN A 1 94 ? 7.097 -7.327 -6.564 1.00 74.25 94 GLN A N 1
ATOM 756 C CA . GLN A 1 94 ? 7.280 -7.808 -7.925 1.00 74.25 94 GLN A CA 1
ATOM 757 C C . GLN A 1 94 ? 6.709 -6.777 -8.884 1.00 74.25 94 GLN A C 1
ATOM 759 O O . GLN A 1 94 ? 5.494 -6.609 -9.000 1.00 74.25 94 GLN A O 1
ATOM 764 N N . ARG A 1 95 ? 7.596 -6.066 -9.579 1.00 67.94 95 ARG A N 1
ATOM 765 C CA . ARG A 1 95 ? 7.179 -5.177 -10.656 1.00 67.94 95 ARG A CA 1
ATOM 766 C C . ARG A 1 95 ? 6.957 -6.022 -11.901 1.00 67.94 95 ARG A C 1
ATOM 768 O O . ARG A 1 95 ? 7.916 -6.479 -12.517 1.00 67.94 95 ARG A O 1
ATOM 775 N N . HIS A 1 96 ? 5.697 -6.205 -12.279 1.00 63.25 96 HIS A N 1
ATOM 776 C CA . HIS A 1 96 ? 5.353 -6.821 -13.554 1.00 63.25 96 HIS A CA 1
ATOM 777 C C . HIS A 1 96 ? 5.797 -5.867 -14.671 1.00 63.25 96 HIS A C 1
ATOM 779 O O . HIS A 1 96 ? 5.127 -4.879 -14.970 1.00 63.25 96 HIS A O 1
ATOM 785 N N . ARG A 1 97 ? 6.976 -6.105 -15.251 1.00 59.84 97 ARG A N 1
ATOM 786 C CA . ARG A 1 97 ? 7.367 -5.444 -16.496 1.00 59.84 97 ARG A CA 1
ATOM 787 C C . ARG A 1 97 ? 6.706 -6.227 -17.621 1.00 59.84 97 ARG A C 1
ATOM 789 O O . ARG A 1 97 ? 7.052 -7.380 -17.850 1.00 59.84 97 ARG A O 1
ATOM 796 N N . SER A 1 98 ? 5.737 -5.626 -18.301 1.00 61.94 98 SER A N 1
ATOM 797 C CA . SER A 1 98 ? 5.323 -6.118 -19.612 1.00 61.94 98 SER A CA 1
ATOM 798 C C . SER A 1 98 ? 6.520 -5.953 -20.544 1.00 61.94 98 SER A C 1
ATOM 800 O O . SER A 1 98 ? 6.929 -4.828 -20.837 1.00 61.94 98 SER A O 1
ATOM 802 N N . TRP A 1 99 ? 7.126 -7.068 -20.944 1.00 55.00 99 TRP A N 1
ATOM 803 C CA . TRP A 1 99 ? 8.195 -7.091 -21.935 1.00 55.00 99 TRP A CA 1
ATOM 804 C C . TRP A 1 99 ? 7.586 -6.829 -23.317 1.00 55.00 99 TRP A C 1
ATOM 806 O O . TRP A 1 99 ? 7.398 -7.736 -24.114 1.00 55.00 99 TRP A O 1
ATOM 816 N N . CYS A 1 100 ? 7.214 -5.578 -23.578 1.00 58.44 100 CYS A N 1
ATOM 817 C CA . CYS A 1 100 ? 6.870 -5.100 -24.916 1.00 58.44 100 CYS A CA 1
ATOM 818 C C . CYS A 1 100 ? 8.010 -4.214 -25.420 1.00 58.44 100 CYS A C 1
ATOM 820 O O . CYS A 1 100 ? 7.803 -3.061 -25.782 1.00 58.44 100 CYS A O 1
ATOM 822 N N . VAL A 1 101 ? 9.239 -4.728 -25.343 1.00 59.94 101 VAL A N 1
ATOM 823 C CA . VAL A 1 101 ? 10.423 -4.051 -25.869 1.00 59.94 101 VAL A CA 1
ATOM 824 C C . VAL A 1 101 ? 10.941 -4.906 -27.014 1.00 59.94 101 VAL A C 1
ATOM 826 O O . VAL A 1 101 ? 11.501 -5.976 -26.786 1.00 59.94 101 VAL A O 1
ATOM 829 N N . SER A 1 102 ? 10.704 -4.453 -28.244 1.00 68.38 102 SER A N 1
ATOM 830 C CA . SER A 1 102 ? 11.365 -5.016 -29.418 1.00 68.38 102 SER A CA 1
ATOM 831 C C . SER A 1 102 ? 12.774 -4.439 -29.520 1.00 68.38 102 SER A C 1
ATOM 833 O O . SER A 1 102 ? 12.972 -3.243 -29.315 1.00 68.38 102 SER A O 1
ATOM 835 N N . THR A 1 103 ? 13.756 -5.286 -29.819 1.00 73.75 103 THR A N 1
ATOM 836 C CA . THR A 1 103 ? 15.153 -4.878 -30.057 1.00 73.75 103 THR A CA 1
ATOM 837 C C . THR A 1 103 ? 15.385 -4.444 -31.513 1.00 73.75 103 THR A C 1
ATOM 839 O O . THR A 1 103 ? 16.493 -4.048 -31.858 1.00 73.75 103 THR A O 1
ATOM 842 N N . ASP A 1 104 ? 14.359 -4.509 -32.369 1.00 79.12 104 ASP A N 1
ATOM 843 C CA . ASP A 1 104 ? 14.434 -4.081 -33.770 1.00 79.12 104 ASP A CA 1
ATOM 844 C C . ASP A 1 104 ? 14.512 -2.539 -33.866 1.00 79.12 104 ASP A C 1
ATOM 846 O O . ASP A 1 104 ? 13.572 -1.865 -33.429 1.00 79.12 104 ASP A O 1
ATOM 850 N N . PRO A 1 105 ? 15.584 -1.960 -34.449 1.00 79.50 105 PRO A N 1
ATOM 851 C CA . PRO A 1 105 ? 15.695 -0.518 -34.689 1.00 79.50 105 PRO A CA 1
ATOM 852 C C . PRO A 1 105 ? 14.533 0.067 -35.506 1.00 79.50 105 PRO A C 1
ATOM 854 O O . PRO A 1 105 ? 14.210 1.245 -35.357 1.00 79.50 105 PRO A O 1
ATOM 857 N N . GLU A 1 106 ? 13.879 -0.745 -36.341 1.00 83.50 106 GLU A N 1
ATOM 858 C CA . GLU A 1 106 ? 12.737 -0.342 -37.168 1.00 83.50 106 GLU A CA 1
ATOM 859 C C . GLU A 1 106 ? 11.382 -0.532 -36.472 1.00 83.50 106 GLU A C 1
ATOM 861 O O . GLU A 1 106 ? 10.344 -0.217 -37.059 1.00 83.50 106 GLU A O 1
ATOM 866 N N . PHE A 1 107 ? 11.354 -1.038 -35.232 1.00 80.00 107 PHE A N 1
ATOM 867 C CA . PHE A 1 107 ? 10.109 -1.334 -34.521 1.00 80.00 107 PHE A CA 1
ATOM 868 C C . PHE A 1 107 ? 9.191 -0.119 -34.453 1.00 80.00 107 PHE A C 1
ATOM 870 O O . PHE A 1 107 ? 8.003 -0.240 -34.733 1.00 80.00 107 PHE A O 1
ATOM 877 N N . THR A 1 108 ? 9.733 1.055 -34.130 1.00 80.38 108 THR A N 1
ATOM 878 C CA . THR A 1 108 ? 8.954 2.294 -34.041 1.00 80.38 108 THR A CA 1
ATOM 879 C C . THR A 1 108 ? 8.301 2.638 -35.376 1.00 80.38 108 THR A C 1
ATOM 881 O O . THR A 1 108 ? 7.105 2.906 -35.403 1.00 80.38 108 THR A O 1
ATOM 884 N N . SER A 1 109 ? 9.048 2.567 -36.481 1.00 83.50 109 SER A N 1
ATOM 885 C CA . SER A 1 109 ? 8.528 2.873 -37.819 1.00 83.50 109 SER A CA 1
ATOM 886 C C . SER A 1 109 ? 7.417 1.900 -38.220 1.00 83.50 109 SER A C 1
ATOM 888 O O . SER A 1 109 ? 6.311 2.328 -38.535 1.00 83.50 109 SER A O 1
ATOM 890 N N . LYS A 1 110 ? 7.650 0.590 -38.066 1.00 82.56 110 LYS A N 1
ATOM 891 C CA . LYS A 1 110 ? 6.642 -0.449 -38.348 1.00 82.56 110 LYS A CA 1
ATOM 892 C C . LYS A 1 110 ? 5.406 -0.316 -37.453 1.00 82.56 110 LYS A C 1
ATOM 894 O O . LYS A 1 110 ? 4.287 -0.552 -37.897 1.00 82.56 110 LYS A O 1
ATOM 899 N N . SER A 1 111 ? 5.596 0.071 -36.189 1.00 82.75 111 SER A N 1
ATOM 900 C CA . SER A 1 111 ? 4.496 0.312 -35.247 1.00 82.75 111 SER A CA 1
ATOM 901 C C . SER A 1 111 ? 3.618 1.466 -35.709 1.00 82.75 111 SER A C 1
ATOM 903 O O . SER A 1 111 ? 2.397 1.361 -35.644 1.00 82.75 111 SER A O 1
ATOM 905 N N . VAL A 1 112 ? 4.231 2.557 -36.172 1.00 83.31 112 VAL A N 1
ATOM 906 C CA . VAL A 1 112 ? 3.515 3.731 -36.681 1.00 83.31 112 VAL A CA 1
ATOM 907 C C . VAL A 1 112 ? 2.698 3.370 -37.917 1.00 83.31 112 VAL A C 1
ATOM 909 O O . VAL A 1 112 ? 1.537 3.761 -37.977 1.00 83.31 112 VAL A O 1
ATOM 912 N N . ASP A 1 113 ? 3.238 2.566 -38.833 1.00 83.56 113 ASP A N 1
ATOM 913 C CA . ASP A 1 113 ? 2.512 2.123 -40.031 1.00 83.56 113 ASP A CA 1
ATOM 914 C C . ASP A 1 113 ? 1.276 1.279 -39.674 1.00 83.56 113 ASP A C 1
ATOM 916 O O . ASP A 1 113 ? 0.177 1.507 -40.183 1.00 83.56 113 ASP A O 1
ATOM 920 N N . VAL A 1 114 ? 1.425 0.336 -38.735 1.00 82.69 114 VAL A N 1
ATOM 921 C CA . VAL A 1 114 ? 0.310 -0.501 -38.259 1.00 82.69 114 VAL A CA 1
ATOM 922 C C . VAL A 1 114 ? -0.724 0.327 -37.493 1.00 82.69 114 VAL A C 1
ATOM 924 O O . VAL A 1 114 ? -1.922 0.131 -37.685 1.00 82.69 114 VAL A O 1
ATOM 927 N N . ILE A 1 115 ? -0.295 1.259 -36.638 1.00 83.81 115 ILE A N 1
ATOM 928 C CA . ILE A 1 115 ? -1.203 2.161 -35.911 1.00 83.81 115 ILE A CA 1
ATOM 929 C C . ILE A 1 115 ? -1.930 3.088 -36.892 1.00 83.81 115 ILE A C 1
ATOM 931 O O . ILE A 1 115 ? -3.127 3.315 -36.732 1.00 83.81 115 ILE A O 1
ATOM 935 N N . GLY A 1 116 ? -1.239 3.578 -37.923 1.00 81.44 116 GLY A N 1
ATOM 936 C CA . GLY A 1 116 ? -1.808 4.407 -38.984 1.00 81.44 116 GLY A CA 1
ATOM 937 C C . GLY A 1 116 ? -2.987 3.726 -39.672 1.00 81.44 116 GLY A C 1
ATOM 938 O O . GLY A 1 116 ? -4.032 4.347 -39.832 1.00 81.44 116 GLY A O 1
ATOM 939 N N . LEU A 1 117 ? -2.876 2.421 -39.938 1.00 81.75 117 LEU A N 1
ATOM 940 C CA . LEU A 1 117 ? -3.955 1.618 -40.521 1.00 81.75 117 LEU A CA 1
ATOM 941 C C . LEU A 1 117 ? -5.217 1.544 -39.640 1.00 81.75 117 LEU A C 1
ATOM 943 O O . LEU A 1 117 ? -6.316 1.374 -40.159 1.00 81.75 117 LEU A O 1
ATOM 947 N N . TYR A 1 118 ? -5.075 1.660 -38.315 1.00 75.44 118 TYR A N 1
ATOM 948 C CA . TYR A 1 118 ? -6.209 1.705 -37.381 1.00 75.44 118 TYR A CA 1
ATOM 949 C C . TYR A 1 118 ? -6.788 3.113 -37.202 1.00 75.44 118 TYR A C 1
ATOM 951 O O . TYR A 1 118 ? -7.960 3.243 -36.851 1.00 75.44 118 TYR A O 1
ATOM 959 N N . MET A 1 119 ? -5.971 4.150 -37.383 1.00 83.31 119 MET A N 1
ATOM 960 C CA . MET A 1 119 ? -6.366 5.545 -37.168 1.00 83.31 119 MET A CA 1
ATOM 961 C C . MET A 1 119 ? -7.033 6.160 -38.404 1.00 83.31 119 MET A C 1
ATOM 963 O O . MET A 1 119 ? -7.951 6.960 -38.242 1.00 83.31 119 MET A O 1
ATOM 967 N N . ASP A 1 120 ? -6.595 5.779 -39.604 1.00 82.06 120 ASP A N 1
ATOM 968 C CA . ASP A 1 120 ? -7.163 6.202 -40.889 1.00 82.06 120 ASP A CA 1
ATOM 969 C C . ASP A 1 120 ? -7.268 4.985 -41.828 1.00 82.06 120 ASP A C 1
ATOM 971 O O . ASP A 1 120 ? -6.391 4.753 -42.667 1.00 82.06 120 ASP A O 1
ATOM 975 N N . PRO A 1 121 ? -8.274 4.115 -41.621 1.00 76.69 121 PRO A N 1
ATOM 976 C CA . PRO A 1 121 ? -8.411 2.898 -42.405 1.00 76.69 121 PRO A CA 1
ATOM 977 C C . PRO A 1 121 ? -8.817 3.240 -43.850 1.00 76.69 121 PRO A C 1
ATOM 979 O O . PRO A 1 121 ? -9.847 3.882 -44.054 1.00 76.69 121 PRO A O 1
ATOM 982 N N . PRO A 1 122 ? -8.064 2.791 -44.870 1.00 77.75 122 PRO A N 1
ATOM 983 C CA . PRO A 1 122 ? -8.432 3.023 -46.259 1.00 77.75 122 PRO A CA 1
ATOM 984 C C . PRO A 1 122 ? -9.683 2.223 -46.653 1.00 77.75 122 PRO A C 1
ATOM 986 O O . PRO A 1 122 ? -9.944 1.141 -46.114 1.00 77.75 122 PRO A O 1
ATOM 989 N N . ASP A 1 123 ? -10.440 2.733 -47.629 1.00 78.69 123 ASP A N 1
ATOM 990 C CA . ASP A 1 123 ? -11.680 2.105 -48.096 1.00 78.69 123 ASP A CA 1
ATOM 991 C C . ASP A 1 123 ? -11.447 0.641 -48.524 1.00 78.69 123 ASP A C 1
ATOM 993 O O . ASP A 1 123 ? -10.628 0.346 -49.397 1.00 78.69 123 ASP A O 1
ATOM 997 N N . ASN A 1 124 ? -12.215 -0.282 -47.932 1.00 75.69 124 ASN A N 1
ATOM 998 C CA . ASN A 1 124 ? -12.139 -1.742 -48.123 1.00 75.69 124 ASN A CA 1
ATOM 999 C C . ASN A 1 124 ? -10.879 -2.448 -47.567 1.00 75.69 124 ASN A C 1
ATOM 1001 O O . ASN A 1 124 ? -10.523 -3.530 -48.043 1.00 75.69 124 ASN A O 1
ATOM 1005 N N . ALA A 1 125 ? -10.207 -1.901 -46.551 1.00 75.62 125 ALA A N 1
ATOM 1006 C CA . ALA A 1 125 ? -9.079 -2.582 -45.908 1.00 75.62 125 ALA A CA 1
ATOM 1007 C C . ALA A 1 125 ? -9.500 -3.835 -45.107 1.00 75.62 125 ALA A C 1
ATOM 1009 O O . ALA A 1 125 ? -10.393 -3.787 -44.260 1.00 75.62 125 ALA A O 1
ATOM 1010 N N . MET A 1 126 ? -8.801 -4.958 -45.318 1.00 73.56 126 MET A N 1
ATOM 1011 C CA . MET A 1 126 ? -8.927 -6.174 -44.504 1.00 73.56 126 MET A CA 1
ATOM 1012 C C . MET A 1 126 ? -7.645 -6.397 -43.695 1.00 73.56 126 MET A C 1
ATOM 1014 O O . MET A 1 126 ? -6.586 -6.654 -44.264 1.00 73.56 126 MET A O 1
ATOM 1018 N N . VAL A 1 127 ? -7.747 -6.340 -42.364 1.00 76.56 127 VAL A N 1
ATOM 1019 C CA . VAL A 1 127 ? -6.623 -6.588 -41.446 1.00 76.56 127 VAL A CA 1
ATOM 1020 C C . VAL A 1 127 ? -6.707 -8.011 -40.900 1.00 76.56 127 VAL A C 1
ATOM 1022 O O . VAL A 1 127 ? -7.696 -8.381 -40.267 1.00 76.56 127 VAL A O 1
ATOM 1025 N N . ILE A 1 128 ? -5.659 -8.807 -41.124 1.00 76.06 128 ILE A N 1
ATOM 1026 C CA . ILE A 1 128 ? -5.513 -10.150 -40.550 1.00 76.06 128 ILE A CA 1
ATOM 1027 C C . ILE A 1 128 ? -4.383 -10.104 -39.523 1.00 76.06 128 ILE A C 1
ATOM 1029 O O . ILE A 1 128 ? -3.231 -9.857 -39.871 1.00 76.06 128 ILE A O 1
ATOM 1033 N N . SER A 1 129 ? -4.711 -10.349 -38.256 1.00 75.50 129 SER A N 1
ATOM 1034 C CA . SER A 1 129 ? -3.733 -10.441 -37.169 1.00 75.50 129 SER A CA 1
ATOM 1035 C C . SER A 1 129 ? -3.577 -11.893 -36.731 1.00 75.50 129 SER A C 1
ATOM 1037 O O . SER A 1 129 ? -4.564 -12.554 -36.406 1.00 75.50 129 SER A O 1
ATOM 1039 N N . VAL A 1 130 ? -2.336 -12.377 -36.713 1.00 78.44 130 VAL A N 1
ATOM 1040 C CA . VAL A 1 130 ? -1.970 -13.715 -36.238 1.00 78.44 130 VAL A CA 1
ATOM 1041 C C . VAL A 1 130 ? -1.030 -13.536 -35.056 1.00 78.44 130 VAL A C 1
ATOM 1043 O O . VAL A 1 130 ? 0.022 -12.921 -35.195 1.00 78.44 130 VAL A O 1
ATOM 1046 N N . ASP A 1 131 ? -1.431 -14.049 -33.898 1.00 76.62 131 ASP A N 1
ATOM 1047 C CA . ASP A 1 131 ? -0.618 -14.063 -32.683 1.00 76.62 131 ASP A CA 1
ATOM 1048 C C . ASP A 1 131 ? -0.407 -15.516 -32.263 1.00 76.62 131 ASP A C 1
ATOM 1050 O O . ASP A 1 131 ? -1.370 -16.282 -32.135 1.00 76.62 131 ASP A O 1
ATOM 1054 N N . GLU A 1 132 ? 0.851 -15.910 -32.076 1.00 75.50 132 GLU A N 1
ATOM 1055 C CA . GLU A 1 132 ? 1.167 -17.225 -31.537 1.00 75.50 132 GLU A CA 1
ATOM 1056 C C . GLU A 1 132 ? 1.085 -17.160 -30.017 1.00 75.50 132 GLU A C 1
ATOM 1058 O O . GLU A 1 132 ? 1.947 -16.613 -29.327 1.00 75.50 132 GLU A O 1
ATOM 1063 N N . LYS A 1 133 ? 0.015 -17.740 -29.481 1.00 68.25 133 LYS A N 1
ATOM 1064 C CA . LYS A 1 133 ? -0.185 -17.802 -28.043 1.00 68.25 133 LYS A CA 1
ATOM 1065 C C . LYS A 1 133 ? 0.491 -19.054 -27.478 1.00 68.25 133 LYS A C 1
ATOM 1067 O O . LYS A 1 133 ? 0.067 -20.161 -27.818 1.00 68.25 133 LYS A O 1
ATOM 1072 N N . PRO A 1 134 ? 1.473 -18.928 -26.567 1.00 66.81 134 PRO A N 1
ATOM 1073 C CA . PRO A 1 134 ? 2.102 -20.096 -25.973 1.00 66.81 134 PRO A CA 1
ATOM 1074 C C . PRO A 1 134 ? 1.078 -20.875 -25.136 1.00 66.81 134 PRO A C 1
ATOM 1076 O O . PRO A 1 134 ? 0.216 -20.292 -24.473 1.00 66.81 134 PRO A O 1
ATOM 1079 N N . TRP A 1 135 ? 1.171 -22.207 -25.155 1.00 66.69 135 TRP A N 1
ATOM 1080 C CA . TRP A 1 135 ? 0.210 -23.124 -24.518 1.00 66.69 135 TRP A CA 1
ATOM 1081 C C . TRP A 1 135 ? -0.090 -22.785 -23.044 1.00 66.69 135 TRP A C 1
ATOM 1083 O O . TRP A 1 135 ? -1.234 -22.886 -22.594 1.00 66.69 135 TRP A O 1
ATOM 1093 N N . ASN A 1 136 ? 0.907 -22.304 -22.298 1.00 65.88 136 ASN A N 1
ATOM 1094 C CA . ASN A 1 136 ? 0.772 -21.904 -20.894 1.00 65.88 136 ASN A CA 1
ATOM 1095 C C . ASN A 1 136 ? -0.075 -20.631 -20.670 1.00 65.88 136 ASN A C 1
ATOM 1097 O O . ASN A 1 136 ? -0.523 -20.394 -19.550 1.00 65.88 136 ASN A O 1
ATOM 1101 N N . ALA A 1 137 ? -0.333 -19.823 -21.701 1.00 58.25 137 ALA A N 1
ATOM 1102 C CA . ALA A 1 137 ? -1.116 -18.590 -21.605 1.00 58.25 137 ALA A CA 1
ATOM 1103 C C . ALA A 1 137 ? -2.638 -18.814 -21.778 1.00 58.25 137 ALA A C 1
ATOM 1105 O O . ALA A 1 137 ? -3.420 -17.858 -21.742 1.00 58.25 137 ALA A O 1
ATOM 1106 N N . SER A 1 138 ? -3.091 -20.055 -21.987 1.00 51.25 138 SER A N 1
ATOM 1107 C CA . SER A 1 138 ? -4.468 -20.418 -22.382 1.00 51.25 138 SER A CA 1
ATOM 1108 C C . SER A 1 138 ? -5.545 -20.266 -21.296 1.00 51.25 138 SER A C 1
ATOM 1110 O O . SER A 1 138 ? -6.714 -20.559 -21.542 1.00 51.25 138 SER A O 1
ATOM 1112 N N . SER A 1 139 ? -5.206 -19.784 -20.103 1.00 47.94 139 SER A N 1
ATOM 1113 C CA . SER A 1 139 ? -6.147 -19.708 -18.983 1.00 47.94 139 SER A CA 1
ATOM 1114 C C . SER A 1 139 ? -7.158 -18.557 -19.141 1.00 47.94 139 SER A C 1
ATOM 1116 O O . SER A 1 139 ? -6.960 -17.450 -18.647 1.00 47.94 139 SER A O 1
ATOM 1118 N N . GLY A 1 140 ? -8.269 -18.834 -19.831 1.00 48.47 140 GLY A N 1
ATOM 1119 C CA . GLY A 1 140 ? -9.601 -18.365 -19.430 1.00 48.47 140 GLY A CA 1
ATOM 1120 C C . GLY A 1 140 ? -10.011 -16.921 -19.738 1.00 48.47 140 GLY A C 1
ATOM 1121 O O . GLY A 1 140 ? -10.514 -16.247 -18.843 1.00 48.47 140 GLY A O 1
ATOM 1122 N N . LYS A 1 141 ? -9.909 -16.451 -20.990 1.00 44.84 141 LYS A N 1
ATOM 1123 C CA . LYS A 1 141 ? -10.726 -15.308 -21.451 1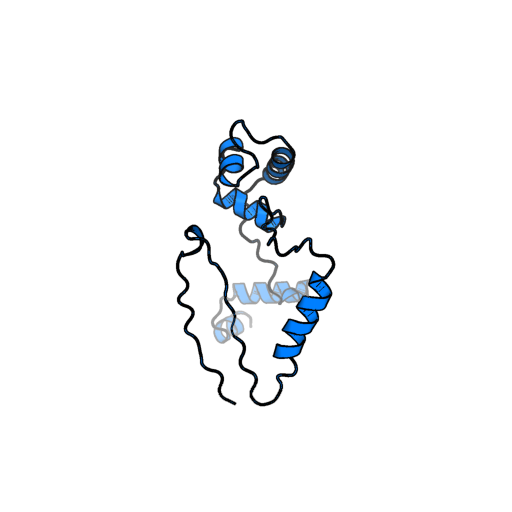.00 44.84 141 LYS A CA 1
ATOM 1124 C C . LYS A 1 141 ? -11.305 -15.565 -22.841 1.00 44.84 141 LYS A C 1
ATOM 1126 O O . LYS A 1 141 ? -10.613 -15.457 -23.848 1.00 44.84 141 LYS A O 1
ATOM 1131 N N . THR A 1 142 ? -12.589 -15.906 -22.876 1.00 38.28 142 THR A N 1
ATOM 1132 C CA . THR A 1 142 ? -13.431 -15.998 -24.073 1.00 38.28 142 THR A CA 1
ATOM 1133 C C . THR A 1 142 ? -13.566 -14.603 -24.685 1.00 38.28 142 THR A C 1
ATOM 1135 O O . THR A 1 142 ? -14.364 -13.789 -24.222 1.00 38.28 142 THR A O 1
ATOM 1138 N N . ASN A 1 143 ? -12.762 -14.290 -25.704 1.00 41.53 143 ASN A N 1
ATOM 1139 C CA . ASN A 1 143 ? -12.881 -13.025 -26.422 1.00 41.53 143 ASN A CA 1
ATOM 1140 C C . ASN A 1 143 ? -13.993 -13.162 -27.473 1.00 41.53 143 ASN A C 1
ATOM 1142 O O . ASN A 1 143 ? -13.811 -13.772 -28.526 1.00 41.53 143 ASN A O 1
ATOM 1146 N N . ARG A 1 144 ? -15.190 -12.666 -27.147 1.00 35.09 144 ARG A N 1
ATOM 1147 C CA . ARG A 1 144 ? -16.341 -12.652 -28.056 1.00 35.09 144 ARG A CA 1
ATOM 1148 C C . ARG A 1 144 ? -16.116 -11.540 -29.082 1.00 35.09 144 ARG A C 1
ATOM 1150 O O . ARG A 1 144 ? -16.374 -10.377 -28.787 1.00 35.09 144 ARG A O 1
ATOM 1157 N N . LEU A 1 145 ? -15.625 -11.901 -30.266 1.00 40.59 145 LEU A N 1
ATOM 1158 C CA . LEU A 1 145 ? -15.443 -10.979 -31.388 1.00 40.59 145 LEU A CA 1
ATOM 1159 C C . LEU A 1 145 ? -16.779 -10.291 -31.716 1.00 40.59 145 LEU A C 1
ATOM 1161 O O . LEU A 1 145 ? -17.735 -10.943 -32.142 1.00 40.59 145 LEU A O 1
ATOM 1165 N N . ARG A 1 146 ? -16.855 -8.972 -31.510 1.00 40.38 146 ARG A N 1
ATOM 1166 C CA . ARG A 1 146 ? -17.879 -8.137 -32.143 1.00 40.38 146 ARG A CA 1
ATOM 1167 C C . ARG A 1 146 ? -17.352 -7.743 -33.516 1.00 40.38 146 ARG A C 1
ATOM 1169 O O . ARG A 1 146 ? -16.290 -7.141 -33.614 1.00 40.38 146 ARG A O 1
ATOM 1176 N N . LYS A 1 147 ? -18.090 -8.111 -34.563 1.00 35.34 147 LYS A N 1
ATOM 1177 C CA . LYS A 1 147 ? -17.873 -7.572 -35.906 1.00 35.34 147 LYS A CA 1
ATOM 1178 C C . LYS A 1 147 ? -18.205 -6.080 -35.853 1.00 35.34 147 LYS A C 1
ATOM 1180 O O . LYS A 1 147 ? -19.347 -5.739 -35.554 1.00 35.34 147 LYS A O 1
ATOM 1185 N N . ASN A 1 148 ? -17.219 -5.223 -36.095 1.00 31.98 148 ASN A N 1
ATOM 1186 C CA . ASN A 1 148 ? -17.482 -3.824 -36.399 1.00 31.98 148 ASN A CA 1
ATOM 1187 C C . ASN A 1 148 ? -17.888 -3.760 -37.871 1.00 31.98 148 ASN A C 1
ATOM 1189 O O . ASN A 1 148 ? -17.112 -4.120 -38.752 1.00 31.98 148 ASN A O 1
ATOM 1193 N N . THR A 1 149 ? -19.136 -3.375 -38.106 1.00 36.22 149 THR A N 1
ATOM 1194 C CA . THR A 1 149 ? -19.647 -2.977 -39.413 1.00 36.22 149 THR A CA 1
ATOM 1195 C C . THR A 1 149 ? -19.884 -1.481 -39.336 1.00 36.22 149 THR A C 1
ATOM 1197 O O . THR A 1 149 ? -20.807 -1.065 -38.638 1.00 36.22 149 THR A O 1
ATOM 1200 N N . GLN A 1 150 ? -19.034 -0.715 -40.010 1.00 32.75 150 GLN A N 1
ATOM 1201 C CA . GLN A 1 150 ? -19.381 0.400 -40.891 1.00 32.75 150 GLN A CA 1
ATOM 1202 C C . GLN A 1 150 ? -18.114 0.884 -41.580 1.00 32.75 150 GLN A C 1
ATOM 1204 O O . GLN A 1 150 ? -17.082 0.961 -40.879 1.00 32.75 150 GLN A O 1
#